Protein AF-A0A3M1QCF1-F1 (afdb_monomer)

Solvent-accessible surface area (backbone atoms only — not comparable to full-atom values): 6200 Å² total; per-residue (Å²): 128,88,49,74,68,55,54,54,52,49,53,54,50,52,54,51,50,54,53,52,51,53,51,50,49,54,53,48,54,51,51,52,52,54,50,52,53,52,55,62,70,47,41,68,56,56,54,52,53,50,52,51,53,52,51,56,56,68,67,57,53,96,87,60,87,66,56,80,89,77,46,86,70,96,72,83,90,76,85,89,86,87,86,87,77,74,96,63,79,96,59,79,71,74,85,108

Mean predicted aligned error: 6.7 Å

pLDDT: mean 91.25, std 9.62, range [58.06, 98.19]

Sequence (96 aa):
MATAREIQKRIKSVKNIAQITRALEAVSASRVRKAQARVLASRAFSEKAWEILLNVQNASKSGTTLHPLLTEREEINTIMVVLITSDRGLAGAFNA

Radius of gyration: 26.15 Å; Cα contacts (8 Å, |Δi|>4): 10; chains: 1; bounding box: 62×13×69 Å

Foldseek 3Di:
DDDPVNVVVVVVVVVVVVVVVVVVVVVVVVV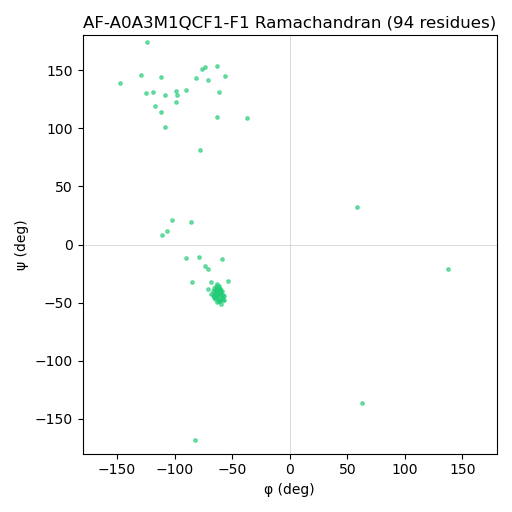VVVVVVVCVVCVVVVVVVVVVLVVLVVVPPPPDDDDPVSDDDPDDPDDDDDDDADPDDPPPVRVD

Structure (mmCIF, N/CA/C/O backbone):
data_AF-A0A3M1QCF1-F1
#
_entry.id   AF-A0A3M1QCF1-F1
#
loop_
_atom_site.group_PDB
_atom_site.id
_atom_site.type_symbol
_atom_site.label_atom_id
_atom_site.label_alt_id
_atom_site.label_comp_id
_atom_site.label_asym_id
_atom_site.label_entity_id
_atom_site.label_seq_id
_atom_site.pdbx_PDB_ins_code
_atom_site.Cartn_x
_atom_site.Cartn_y
_atom_site.Cartn_z
_atom_site.occupancy
_atom_site.B_iso_or_equiv
_atom_site.auth_seq_id
_atom_site.auth_comp_id
_atom_site.auth_asym_id
_atom_site.auth_atom_id
_atom_site.pdbx_PDB_model_num
ATOM 1 N N . MET A 1 1 ? -36.747 4.436 25.514 1.00 59.38 1 MET A N 1
ATOM 2 C CA . MET A 1 1 ? -35.560 5.246 25.874 1.00 59.38 1 MET A CA 1
ATOM 3 C C . MET A 1 1 ? -34.405 4.301 26.138 1.00 59.38 1 MET A C 1
ATOM 5 O O . MET A 1 1 ? -34.643 3.278 26.769 1.00 59.38 1 MET A O 1
ATOM 9 N N . ALA A 1 2 ? -33.202 4.606 25.644 1.00 69.81 2 ALA A N 1
ATOM 10 C CA . ALA A 1 2 ? -32.034 3.779 25.937 1.00 69.81 2 ALA A CA 1
ATOM 11 C C . ALA A 1 2 ? -31.780 3.771 27.448 1.00 69.81 2 ALA A C 1
ATOM 13 O O . ALA A 1 2 ? -31.783 4.823 28.091 1.00 69.81 2 ALA A O 1
ATOM 14 N N . THR A 1 3 ? -31.595 2.589 28.022 1.00 90.81 3 THR A N 1
ATOM 15 C CA . THR A 1 3 ? -31.361 2.467 29.465 1.00 90.81 3 THR A CA 1
ATOM 16 C C . THR A 1 3 ? -29.927 2.883 29.803 1.00 90.81 3 THR A C 1
ATOM 18 O 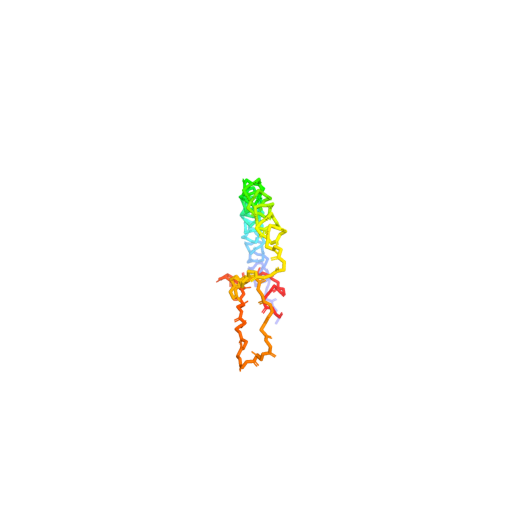O . THR A 1 3 ? -29.007 2.710 29.002 1.00 90.81 3 THR A O 1
ATOM 21 N N . ALA A 1 4 ? -29.684 3.396 31.015 1.00 92.25 4 ALA A N 1
ATOM 22 C CA . ALA A 1 4 ? -28.333 3.773 31.458 1.00 92.25 4 ALA A CA 1
ATOM 23 C C . ALA A 1 4 ? -27.312 2.621 31.305 1.00 92.25 4 ALA A C 1
ATOM 25 O O . ALA A 1 4 ? -26.142 2.838 30.981 1.00 92.25 4 ALA A O 1
ATOM 26 N N . ARG A 1 5 ? -27.781 1.374 31.451 1.00 92.50 5 ARG A N 1
ATOM 27 C CA . ARG A 1 5 ? -26.999 0.152 31.233 1.00 92.50 5 ARG A CA 1
ATOM 28 C C . ARG A 1 5 ? -26.550 -0.020 29.776 1.00 92.50 5 ARG A C 1
ATOM 30 O O . ARG A 1 5 ? -25.416 -0.433 29.536 1.00 92.50 5 ARG A O 1
ATOM 37 N N . GLU A 1 6 ? -27.399 0.301 28.802 1.00 94.75 6 GLU A N 1
ATOM 38 C CA . GLU A 1 6 ? -27.048 0.246 27.374 1.00 94.75 6 GLU A CA 1
ATOM 39 C C . GLU A 1 6 ? -25.985 1.286 27.017 1.00 94.75 6 GLU A C 1
ATOM 41 O O . GLU A 1 6 ? -25.032 0.971 26.301 1.00 94.75 6 GLU A O 1
ATOM 46 N N . ILE A 1 7 ? -26.093 2.495 27.578 1.00 95.56 7 ILE A N 1
ATOM 47 C CA . ILE A 1 7 ? -25.095 3.558 27.394 1.00 95.56 7 ILE A CA 1
ATOM 48 C C . ILE A 1 7 ? -23.736 3.107 27.943 1.00 95.56 7 ILE A C 1
ATOM 50 O O . ILE A 1 7 ? -22.733 3.169 27.229 1.00 95.56 7 ILE A O 1
ATOM 54 N N . GLN A 1 8 ? -23.690 2.566 29.165 1.00 95.00 8 GLN A N 1
ATOM 55 C CA . GLN A 1 8 ? -22.450 2.035 29.746 1.00 95.00 8 GLN A CA 1
ATOM 56 C C . GLN A 1 8 ? -21.849 0.896 28.909 1.00 95.00 8 GLN A C 1
ATOM 58 O O . GLN A 1 8 ? -20.633 0.855 28.692 1.00 95.00 8 GLN A O 1
ATOM 63 N N . LYS A 1 9 ? -22.687 -0.008 28.383 1.00 96.50 9 LYS A N 1
ATOM 64 C CA . LYS A 1 9 ? -22.236 -1.091 27.498 1.00 96.50 9 LYS A CA 1
ATOM 65 C C . LYS A 1 9 ? -21.616 -0.538 26.211 1.00 96.50 9 LYS A C 1
ATOM 67 O O . LYS A 1 9 ? -20.555 -1.012 25.799 1.00 96.50 9 LYS A O 1
ATOM 72 N N . ARG A 1 10 ? -22.221 0.491 25.606 1.00 96.56 10 ARG A N 1
ATOM 73 C CA . ARG A 1 10 ? -21.692 1.147 24.401 1.00 96.56 10 ARG A CA 1
ATOM 74 C C . ARG A 1 10 ? -20.363 1.851 24.669 1.00 96.56 10 ARG A C 1
ATOM 76 O O . ARG A 1 10 ? -19.436 1.671 23.884 1.00 96.56 10 ARG A O 1
ATOM 83 N N . ILE A 1 11 ? -20.230 2.564 25.789 1.00 96.62 11 ILE A N 1
ATOM 84 C CA . ILE A 1 11 ? -18.966 3.206 26.195 1.00 96.62 11 ILE A CA 1
ATOM 85 C C . ILE A 1 11 ? -17.845 2.166 26.294 1.00 96.62 11 ILE A C 1
ATOM 87 O O . ILE A 1 11 ? -16.772 2.352 25.718 1.00 96.62 11 ILE A O 1
ATOM 91 N N . LYS A 1 12 ? -18.101 1.036 26.966 1.00 97.38 12 LYS A N 1
ATOM 92 C CA . LYS A 1 12 ? -17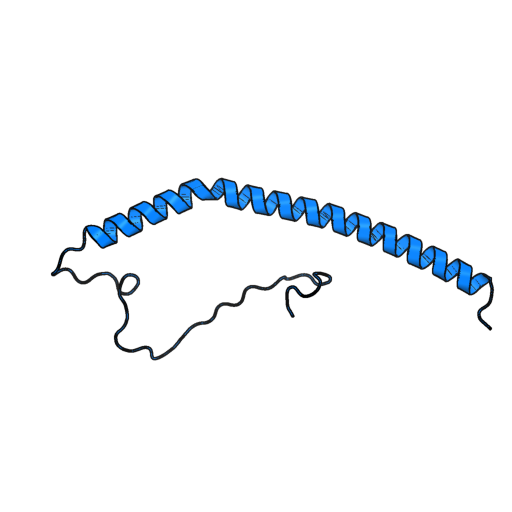.116 -0.047 27.085 1.00 97.38 12 LYS A CA 1
ATOM 93 C C . LYS A 1 12 ? -16.748 -0.636 25.718 1.00 97.38 12 LYS A C 1
ATOM 95 O O . LYS A 1 12 ? -15.570 -0.854 25.451 1.00 97.38 12 LYS A O 1
ATOM 100 N N . SER A 1 13 ? -17.730 -0.833 24.837 1.00 98.00 13 SER A N 1
ATOM 101 C CA . SER A 1 13 ? -17.497 -1.332 23.475 1.00 98.00 13 SER A CA 1
ATOM 102 C C . SER A 1 13 ? -16.619 -0.389 22.650 1.00 98.00 13 SER A C 1
ATOM 104 O O . SER A 1 13 ? -15.655 -0.836 22.036 1.00 98.00 13 SER A O 1
ATOM 106 N N . VAL A 1 14 ? -16.914 0.915 22.651 1.00 98.19 14 VAL A N 1
ATOM 107 C CA . VAL A 1 14 ? -16.130 1.914 21.904 1.00 98.19 14 VAL A CA 1
ATOM 108 C C . VAL A 1 14 ? -14.713 2.019 22.463 1.00 98.19 14 VAL A C 1
ATOM 110 O O . VAL A 1 14 ? -13.758 2.081 21.693 1.00 98.19 14 VAL A O 1
ATOM 113 N N . LYS A 1 15 ? -14.548 1.955 23.791 1.00 98.06 15 LYS A N 1
ATOM 114 C CA . LYS A 1 15 ? -13.225 1.945 24.429 1.00 98.06 15 LYS A CA 1
ATOM 115 C C . LYS A 1 15 ? -12.388 0.736 23.995 1.00 98.06 15 LYS A C 1
ATOM 117 O O . LYS A 1 15 ? -11.203 0.897 23.718 1.00 98.06 15 LYS A O 1
ATOM 122 N N . ASN A 1 16 ? -13.002 -0.442 23.877 1.00 98.19 16 ASN A N 1
ATOM 123 C CA . ASN A 1 16 ? -12.325 -1.639 23.375 1.00 98.19 16 ASN A CA 1
ATOM 124 C C . ASN A 1 16 ? -11.929 -1.489 21.898 1.00 98.19 16 ASN A C 1
ATOM 126 O O . ASN A 1 16 ? -10.791 -1.784 21.542 1.00 98.19 16 ASN A O 1
ATOM 130 N N . ILE A 1 17 ? -12.832 -0.979 21.049 1.00 98.06 17 ILE A N 1
ATOM 131 C CA . ILE A 1 17 ? -12.532 -0.721 19.631 1.00 98.06 17 ILE A CA 1
ATOM 132 C C . ILE A 1 17 ? -11.351 0.250 19.507 1.00 98.06 17 ILE A C 1
ATOM 134 O O . ILE A 1 17 ? -10.423 -0.030 18.756 1.00 98.06 17 ILE A O 1
ATOM 138 N N . ALA A 1 18 ? -11.333 1.334 20.291 1.00 98.12 18 ALA A N 1
ATOM 139 C CA . ALA A 1 18 ? -10.252 2.320 20.282 1.00 98.12 18 ALA A CA 1
ATOM 140 C C . ALA A 1 18 ? -8.886 1.731 20.684 1.00 98.12 18 ALA A C 1
ATOM 142 O O . ALA A 1 18 ? -7.853 2.129 20.149 1.00 98.12 18 ALA A O 1
ATOM 143 N N . GLN A 1 19 ? -8.858 0.775 21.618 1.00 98.06 19 GLN A N 1
ATOM 144 C CA . GLN A 1 19 ? -7.625 0.068 21.981 1.00 98.06 19 GLN A CA 1
ATOM 145 C C . GLN A 1 19 ? -7.134 -0.834 20.841 1.00 98.06 19 GLN A C 1
ATOM 147 O O . GLN A 1 19 ? -5.941 -0.836 20.535 1.00 98.06 19 GLN A O 1
ATOM 152 N N . ILE A 1 20 ? -8.047 -1.559 20.186 1.00 97.38 20 ILE A N 1
ATOM 153 C CA . ILE A 1 20 ? -7.719 -2.442 19.059 1.00 97.38 20 ILE A CA 1
ATOM 154 C C . ILE A 1 20 ? -7.197 -1.627 17.872 1.00 97.38 20 ILE A C 1
ATOM 156 O O . ILE A 1 20 ? -6.161 -1.973 17.307 1.00 97.38 20 ILE A O 1
ATOM 160 N N . THR A 1 21 ? -7.864 -0.530 17.506 1.00 97.25 21 THR A N 1
ATOM 161 C CA . THR A 1 21 ? -7.433 0.306 16.376 1.00 97.25 21 THR A CA 1
ATOM 162 C C . THR A 1 21 ? -6.092 0.978 16.644 1.00 97.25 21 THR A C 1
ATOM 164 O O . THR A 1 21 ? -5.251 0.995 15.750 1.00 97.25 21 THR A O 1
ATOM 167 N N . ARG A 1 22 ? -5.824 1.424 17.879 1.00 97.50 22 ARG A N 1
ATOM 168 C CA . ARG A 1 22 ? -4.504 1.950 18.268 1.00 97.50 22 ARG A CA 1
ATOM 169 C C . ARG A 1 22 ? -3.399 0.895 18.144 1.00 97.50 22 ARG A C 1
ATOM 171 O O . ARG A 1 22 ? -2.294 1.199 17.701 1.00 97.50 22 ARG A O 1
ATOM 178 N N . ALA A 1 23 ? -3.685 -0.356 18.502 1.00 97.50 23 ALA A N 1
ATOM 179 C CA . ALA A 1 23 ? -2.737 -1.449 18.300 1.00 97.50 23 ALA A CA 1
ATOM 180 C C . ALA A 1 23 ? -2.506 -1.735 16.802 1.00 97.50 23 ALA A C 1
ATOM 182 O O . ALA A 1 23 ? -1.362 -1.889 16.372 1.00 97.50 23 ALA A O 1
ATOM 183 N N . LEU A 1 24 ? -3.573 -1.758 15.993 1.00 96.88 24 LEU A N 1
ATOM 184 C CA . LEU A 1 24 ? -3.485 -1.938 14.538 1.00 96.88 24 LEU A CA 1
ATOM 185 C C . LEU A 1 24 ? -2.698 -0.815 13.853 1.00 96.88 24 LEU A C 1
ATOM 187 O O . LEU A 1 24 ? -1.930 -1.092 12.931 1.00 96.88 24 LEU A O 1
ATOM 191 N N . GLU A 1 25 ? -2.850 0.424 14.315 1.00 96.62 25 GLU A N 1
ATOM 192 C CA . GLU A 1 25 ? -2.083 1.580 13.853 1.00 96.62 25 GLU A CA 1
ATOM 193 C C . GLU A 1 25 ? -0.583 1.369 14.098 1.00 96.62 25 GLU A C 1
ATOM 195 O O . GLU A 1 25 ? 0.213 1.438 13.161 1.00 96.62 25 GLU A O 1
ATOM 200 N N . ALA A 1 26 ? -0.193 1.002 15.324 1.00 97.25 26 ALA A N 1
ATOM 201 C CA . ALA A 1 26 ? 1.205 0.748 15.669 1.00 97.25 26 ALA A CA 1
ATOM 202 C C . ALA A 1 26 ? 1.813 -0.412 14.855 1.00 97.25 26 ALA A C 1
ATOM 204 O O . ALA A 1 26 ? 2.941 -0.313 14.355 1.00 97.25 26 ALA A O 1
ATOM 205 N N . VAL A 1 27 ? 1.059 -1.502 14.666 1.00 96.50 27 VAL A N 1
ATOM 206 C CA . VAL A 1 27 ? 1.480 -2.642 13.833 1.00 96.50 27 VAL A CA 1
ATOM 207 C C . VAL A 1 27 ? 1.650 -2.219 12.374 1.00 96.50 27 VAL A C 1
ATOM 209 O O . VAL A 1 27 ? 2.640 -2.587 11.737 1.00 96.50 27 VAL A O 1
ATOM 212 N N . SER A 1 28 ? 0.719 -1.430 11.840 1.00 96.00 28 SER A N 1
ATOM 213 C CA . SER A 1 28 ? 0.782 -0.922 10.466 1.00 96.00 28 SER A CA 1
ATOM 214 C C . SER A 1 28 ? 1.973 0.016 10.273 1.00 96.00 28 SER A C 1
ATOM 216 O O . SER A 1 28 ? 2.741 -0.166 9.330 1.00 96.00 28 SER A O 1
ATOM 218 N N . ALA A 1 29 ? 2.219 0.929 11.214 1.00 96.62 29 ALA A N 1
ATOM 219 C CA . ALA A 1 29 ? 3.374 1.825 11.190 1.00 96.62 29 ALA A CA 1
ATOM 220 C C . ALA A 1 29 ? 4.712 1.063 11.217 1.00 96.62 29 ALA A C 1
ATOM 222 O O . ALA A 1 29 ? 5.666 1.439 10.533 1.00 96.62 29 ALA A O 1
ATOM 223 N N . SER A 1 30 ? 4.793 -0.030 11.983 1.00 97.81 30 SER A N 1
ATOM 224 C CA . SER A 1 30 ? 5.964 -0.918 11.989 1.00 97.81 30 SER A CA 1
ATOM 225 C C . SER A 1 30 ? 6.170 -1.606 10.631 1.00 97.81 30 SER A C 1
ATOM 227 O O . SER A 1 30 ? 7.281 -1.630 10.095 1.00 97.81 30 SER A O 1
ATOM 229 N N . ARG A 1 31 ? 5.090 -2.103 10.011 1.00 96.12 31 ARG A N 1
ATOM 230 C CA . ARG A 1 31 ? 5.140 -2.733 8.680 1.00 96.12 31 ARG A CA 1
ATOM 231 C C . ARG A 1 31 ? 5.569 -1.760 7.586 1.00 96.12 31 ARG A C 1
ATOM 233 O O . ARG A 1 31 ? 6.391 -2.140 6.756 1.00 96.12 31 ARG A O 1
ATOM 240 N N . VAL A 1 32 ? 5.064 -0.525 7.605 1.00 95.88 32 VAL A N 1
ATOM 241 C CA . VAL A 1 32 ? 5.463 0.529 6.657 1.00 95.88 32 VAL A CA 1
ATOM 242 C C . VAL A 1 32 ? 6.953 0.826 6.791 1.00 95.88 32 VAL A C 1
ATOM 244 O O . VAL A 1 32 ? 7.665 0.784 5.791 1.00 95.88 32 VAL A O 1
ATOM 247 N N . ARG A 1 33 ? 7.458 1.010 8.018 1.00 97.94 33 ARG A N 1
ATOM 248 C CA . ARG A 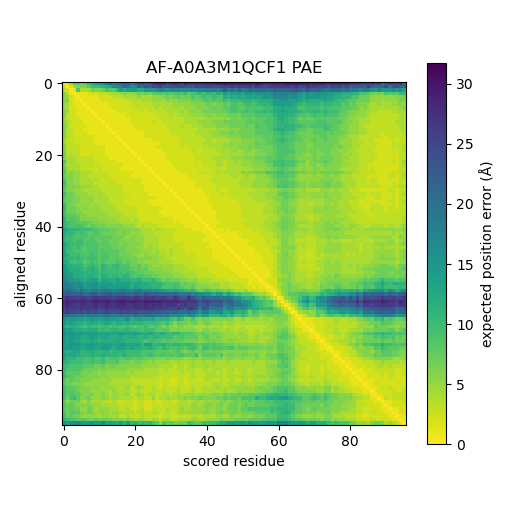1 33 ? 8.898 1.206 8.256 1.00 97.94 33 ARG A CA 1
ATOM 249 C C . ARG A 1 33 ? 9.739 0.047 7.720 1.00 97.94 33 ARG A C 1
ATOM 251 O O . ARG A 1 33 ? 10.739 0.271 7.042 1.00 97.94 33 ARG A O 1
ATOM 258 N N . LYS A 1 34 ? 9.312 -1.200 7.949 1.00 98.00 34 LYS A N 1
ATOM 259 C CA . LYS A 1 34 ? 9.993 -2.386 7.402 1.00 98.00 34 LYS A CA 1
ATOM 260 C C . LYS A 1 34 ? 9.953 -2.422 5.870 1.00 98.00 34 LYS A C 1
ATOM 262 O O . LYS A 1 34 ? 10.931 -2.822 5.242 1.00 98.00 34 LYS A O 1
ATOM 267 N N . ALA A 1 35 ? 8.840 -2.029 5.252 1.00 96.88 35 ALA A N 1
ATOM 268 C CA . ALA A 1 35 ? 8.725 -1.952 3.798 1.00 96.88 35 ALA A CA 1
ATOM 269 C C . ALA A 1 35 ? 9.658 -0.881 3.212 1.00 96.88 35 ALA A C 1
ATOM 271 O O . ALA A 1 35 ? 10.400 -1.182 2.282 1.00 96.88 35 ALA A O 1
ATOM 272 N N . GLN A 1 36 ? 9.698 0.311 3.811 1.00 97.62 36 GLN A N 1
ATOM 273 C CA . GLN A 1 36 ? 10.609 1.389 3.416 1.00 97.62 36 GLN A CA 1
ATOM 274 C C . GLN A 1 36 ? 12.076 0.961 3.522 1.00 97.62 36 GLN A C 1
ATOM 276 O O . GLN A 1 36 ? 12.839 1.158 2.580 1.00 97.62 36 GLN A O 1
ATOM 281 N N . ALA A 1 37 ? 12.459 0.302 4.619 1.00 98.19 37 ALA A N 1
ATOM 282 C CA . ALA A 1 37 ? 13.816 -0.210 4.792 1.00 98.19 37 ALA A CA 1
ATOM 283 C C . ALA A 1 37 ? 14.215 -1.203 3.683 1.00 98.19 37 ALA A C 1
ATOM 285 O O . ALA A 1 37 ? 15.329 -1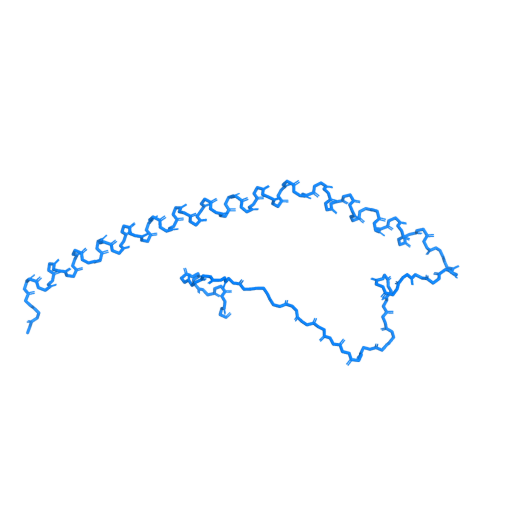.129 3.173 1.00 98.19 37 ALA A O 1
ATOM 286 N N . ARG A 1 38 ? 13.300 -2.091 3.258 1.00 97.75 38 ARG A N 1
ATOM 287 C CA . ARG A 1 38 ? 13.552 -3.021 2.140 1.00 97.75 38 ARG A CA 1
ATOM 288 C C . ARG A 1 38 ? 13.770 -2.293 0.813 1.00 97.75 38 ARG A C 1
ATOM 290 O O . ARG A 1 38 ? 14.690 -2.651 0.089 1.00 97.75 38 ARG A O 1
ATOM 297 N N . VAL A 1 39 ? 12.967 -1.269 0.522 1.00 97.12 39 VAL A N 1
ATOM 298 C CA . VAL A 1 39 ? 13.107 -0.464 -0.705 1.00 97.12 39 VAL A CA 1
ATOM 299 C C . VAL A 1 39 ? 14.436 0.291 -0.724 1.00 97.12 39 VAL A C 1
ATOM 301 O O . VAL A 1 39 ? 15.118 0.330 -1.746 1.00 97.12 39 VAL A O 1
ATOM 304 N N . LEU A 1 40 ? 14.831 0.871 0.411 1.00 97.31 40 LEU A N 1
ATOM 305 C CA . LEU A 1 40 ? 16.117 1.556 0.529 1.00 97.31 40 LEU A CA 1
ATOM 306 C C . LEU A 1 40 ? 17.290 0.583 0.371 1.00 97.31 40 LEU A C 1
ATOM 308 O O . LEU A 1 40 ? 18.243 0.903 -0.332 1.00 97.31 40 LEU A O 1
ATOM 312 N N . ALA A 1 41 ? 17.197 -0.618 0.946 1.00 97.38 41 ALA A N 1
ATOM 313 C CA . ALA A 1 41 ? 18.223 -1.647 0.797 1.00 97.38 41 ALA A CA 1
ATOM 314 C C . ALA A 1 41 ? 18.384 -2.124 -0.660 1.00 97.38 41 ALA A C 1
ATOM 316 O O . ALA A 1 41 ? 19.501 -2.407 -1.083 1.00 97.38 41 ALA A O 1
ATOM 317 N N . SER A 1 42 ? 17.303 -2.179 -1.448 1.00 97.06 42 SER A N 1
ATOM 318 C CA . SER A 1 42 ? 17.373 -2.555 -2.870 1.00 97.06 42 SER A CA 1
ATOM 319 C C . SER A 1 42 ? 17.852 -1.434 -3.798 1.00 97.06 42 SER A C 1
ATOM 321 O O . SER A 1 42 ? 18.131 -1.697 -4.965 1.00 97.06 42 SER A O 1
ATOM 323 N N . ARG A 1 43 ? 17.949 -0.186 -3.317 1.00 97.00 43 ARG A N 1
ATOM 324 C CA . ARG A 1 43 ? 18.176 0.994 -4.168 1.00 97.00 43 ARG A CA 1
ATOM 325 C C . ARG A 1 43 ? 19.459 0.904 -4.996 1.00 97.00 43 ARG A C 1
ATOM 327 O O . ARG A 1 43 ? 19.403 1.120 -6.200 1.00 97.00 43 ARG A O 1
ATOM 334 N N . ALA A 1 44 ? 20.577 0.532 -4.373 1.00 96.75 44 ALA A N 1
ATOM 335 C CA . ALA A 1 44 ? 21.869 0.462 -5.057 1.00 96.75 44 ALA A CA 1
ATOM 336 C C . ALA A 1 44 ? 21.863 -0.545 -6.223 1.00 96.75 44 ALA A C 1
ATOM 338 O O . ALA A 1 44 ? 22.432 -0.279 -7.280 1.00 96.75 44 ALA A O 1
ATOM 339 N N . PHE A 1 45 ? 21.180 -1.683 -6.051 1.00 97.44 45 PHE A N 1
ATOM 340 C CA . PHE A 1 45 ? 20.992 -2.650 -7.130 1.00 97.44 45 PHE A CA 1
ATOM 341 C C . PHE A 1 45 ? 20.177 -2.044 -8.274 1.00 97.44 45 PHE A C 1
ATOM 343 O O . PHE A 1 45 ? 20.607 -2.113 -9.421 1.00 97.44 45 PHE A O 1
ATOM 350 N N . SER A 1 46 ? 19.033 -1.423 -7.970 1.00 97.12 46 SER A N 1
ATOM 351 C CA . SER A 1 46 ? 18.168 -0.825 -8.992 1.00 97.12 46 SER A CA 1
ATOM 352 C C . SER A 1 46 ? 18.876 0.275 -9.785 1.00 97.12 46 SER A C 1
ATOM 354 O O . SER A 1 46 ? 18.739 0.326 -11.002 1.00 97.12 46 SER A O 1
ATOM 356 N N . GLU A 1 47 ? 19.665 1.120 -9.118 1.00 97.31 47 GLU A N 1
ATOM 357 C CA . GLU A 1 47 ? 20.451 2.180 -9.765 1.00 97.31 47 GLU A CA 1
ATOM 358 C C . GLU A 1 47 ? 21.503 1.602 -10.718 1.00 97.31 47 GLU A C 1
ATOM 360 O O . GLU A 1 47 ? 21.610 2.042 -11.862 1.00 97.31 47 GLU A O 1
ATOM 365 N N . LYS A 1 48 ? 22.242 0.572 -10.287 1.00 97.44 48 LYS A N 1
ATOM 366 C CA . LYS A 1 48 ? 23.263 -0.063 -11.132 1.00 97.44 48 LYS A CA 1
ATOM 367 C C . LYS A 1 48 ? 22.674 -0.883 -12.271 1.00 97.44 48 LYS A C 1
ATOM 369 O O . LYS A 1 4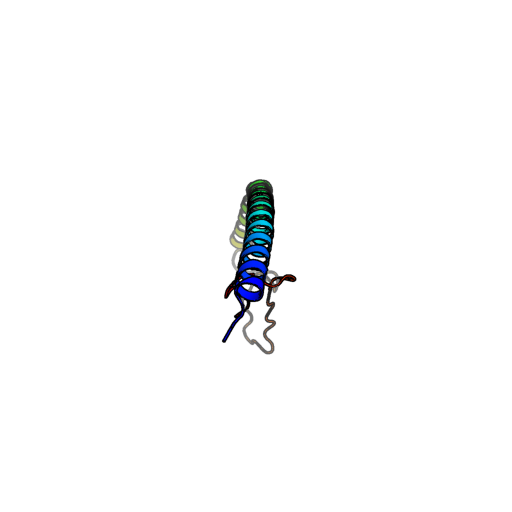8 ? 23.197 -0.839 -13.380 1.00 97.44 48 LYS A O 1
ATOM 374 N N . ALA A 1 49 ? 21.574 -1.588 -12.031 1.00 96.44 49 ALA A N 1
ATOM 375 C CA . ALA A 1 49 ? 20.844 -2.281 -13.085 1.00 96.44 49 ALA A CA 1
ATOM 376 C C . ALA A 1 49 ? 20.347 -1.292 -14.151 1.00 96.44 49 ALA A C 1
ATOM 378 O O . ALA A 1 49 ? 20.484 -1.556 -15.344 1.00 96.44 49 ALA A O 1
ATOM 379 N N . TRP A 1 50 ? 19.836 -0.131 -13.731 1.00 94.88 50 TRP A N 1
ATOM 380 C CA . TRP A 1 50 ? 19.404 0.925 -14.643 1.00 94.88 50 TRP A CA 1
ATOM 381 C C . TRP A 1 50 ? 20.562 1.503 -15.466 1.00 94.88 50 TRP A C 1
ATOM 383 O O . TRP A 1 50 ? 20.444 1.637 -16.681 1.00 94.88 50 TRP A O 1
ATOM 393 N N . GLU A 1 51 ? 21.708 1.769 -14.835 1.00 95.62 51 GLU A N 1
ATOM 394 C CA . GLU A 1 51 ? 22.924 2.226 -15.523 1.00 95.62 51 GLU A CA 1
ATOM 395 C C . GLU A 1 51 ? 23.380 1.230 -16.604 1.00 95.62 51 GLU A C 1
ATOM 397 O O . GLU A 1 51 ? 23.693 1.625 -17.726 1.00 95.62 51 GLU A O 1
ATOM 402 N N . ILE A 1 52 ? 23.354 -0.073 -16.303 1.00 93.06 52 ILE A N 1
ATOM 403 C CA . ILE A 1 52 ? 23.693 -1.123 -17.274 1.00 93.06 52 ILE A CA 1
ATOM 404 C C . ILE A 1 52 ? 22.723 -1.106 -18.461 1.00 93.06 52 ILE A C 1
ATOM 406 O O . ILE A 1 52 ? 23.170 -1.179 -19.605 1.00 93.06 52 ILE A O 1
ATOM 410 N N . LEU A 1 53 ? 21.415 -0.984 -18.214 1.00 89.69 53 LEU A N 1
ATOM 411 C CA . LEU A 1 53 ? 20.412 -0.925 -19.284 1.00 89.69 53 LEU A CA 1
ATOM 412 C C . LEU A 1 53 ? 20.632 0.283 -20.207 1.00 89.69 53 LEU A C 1
ATOM 414 O O . LEU A 1 53 ? 20.596 0.129 -21.428 1.00 89.69 53 LEU A O 1
ATOM 418 N N . LEU A 1 54 ? 20.939 1.455 -19.642 1.00 88.19 54 LEU A N 1
ATOM 419 C CA . LEU A 1 54 ? 21.279 2.654 -20.415 1.00 88.19 54 LEU A CA 1
ATOM 420 C C . LEU A 1 54 ? 22.557 2.464 -21.239 1.00 88.19 54 LEU A C 1
ATOM 422 O O . LEU A 1 54 ? 22.617 2.867 -22.400 1.00 88.19 54 LEU A O 1
ATOM 426 N N . ASN A 1 55 ? 23.574 1.812 -20.674 1.00 88.56 55 ASN A N 1
ATOM 427 C CA . ASN A 1 55 ? 24.811 1.518 -21.395 1.00 88.56 55 ASN A CA 1
ATOM 428 C C . ASN A 1 55 ? 24.568 0.577 -22.583 1.00 88.56 55 ASN A C 1
ATOM 430 O O . ASN A 1 55 ? 25.111 0.809 -23.662 1.00 88.56 55 ASN A O 1
ATOM 434 N N . VAL A 1 56 ? 23.721 -0.445 -22.418 1.00 85.31 56 VAL A N 1
ATOM 435 C CA . VAL A 1 56 ? 23.329 -1.363 -23.504 1.00 85.31 56 VAL A CA 1
ATOM 436 C C . VAL A 1 56 ? 22.567 -0.625 -24.609 1.00 85.31 56 VAL A C 1
ATOM 438 O O . VAL A 1 56 ? 22.833 -0.846 -25.794 1.00 85.31 56 VAL A O 1
ATOM 441 N N . GLN A 1 57 ? 21.661 0.281 -24.234 1.00 80.69 57 GLN A N 1
ATOM 442 C CA . GLN A 1 57 ? 20.941 1.124 -25.187 1.00 80.69 57 GLN A CA 1
ATOM 443 C C . GLN A 1 57 ? 21.906 2.019 -25.981 1.00 80.69 57 GLN A C 1
ATOM 445 O O . GLN A 1 57 ? 21.862 2.028 -27.208 1.00 80.69 57 GLN A O 1
ATOM 450 N N . ASN A 1 58 ? 22.825 2.712 -25.303 1.00 80.50 58 ASN A N 1
ATOM 451 C CA . ASN A 1 58 ? 23.783 3.632 -25.929 1.00 80.50 58 ASN A CA 1
ATOM 452 C C . ASN A 1 58 ? 24.834 2.925 -26.799 1.00 80.50 58 ASN A C 1
ATOM 454 O O . ASN A 1 58 ? 25.310 3.488 -27.787 1.00 80.50 58 ASN A O 1
ATOM 458 N N . ALA A 1 59 ? 25.221 1.698 -26.436 1.00 78.44 59 ALA A N 1
ATOM 459 C CA . ALA A 1 59 ? 26.160 0.890 -27.211 1.00 78.44 59 ALA A CA 1
ATOM 460 C C . ALA A 1 59 ? 25.551 0.372 -28.525 1.00 78.44 59 ALA A C 1
ATOM 462 O O . ALA A 1 59 ? 26.289 0.065 -29.465 1.00 78.44 59 ALA A O 1
ATOM 463 N N . SER A 1 60 ? 24.221 0.310 -28.620 1.00 70.88 60 SER A N 1
ATOM 464 C CA . SER A 1 60 ? 23.522 -0.066 -29.848 1.00 70.88 60 SER A CA 1
ATOM 465 C C . SER A 1 60 ? 23.495 1.114 -30.822 1.00 70.88 60 SER A C 1
ATOM 467 O O . SER A 1 60 ? 22.527 1.861 -30.912 1.00 70.88 60 SER A O 1
ATOM 469 N N . LYS A 1 61 ? 24.603 1.310 -31.545 1.00 64.50 61 LYS A N 1
ATOM 470 C CA . LYS A 1 61 ? 24.682 2.241 -32.680 1.00 64.50 61 LYS A CA 1
ATOM 471 C C . LYS A 1 61 ? 23.940 1.685 -33.901 1.00 64.50 61 LYS A C 1
ATOM 473 O O . LYS A 1 61 ? 23.840 0.473 -34.077 1.00 64.50 61 LYS A O 1
ATOM 478 N N . SER A 1 62 ? 23.455 2.602 -34.741 1.00 58.28 62 SER A N 1
ATOM 479 C CA . SER A 1 62 ? 22.695 2.377 -35.976 1.00 58.28 62 SER A CA 1
ATOM 480 C C . SER A 1 62 ? 23.165 1.154 -36.774 1.00 58.28 62 SER A C 1
ATOM 482 O O . SER A 1 62 ? 24.236 1.181 -37.377 1.00 58.28 62 SER A O 1
ATOM 484 N N . GLY A 1 63 ? 22.347 0.098 -36.783 1.00 58.06 63 GLY A N 1
ATOM 485 C CA . GLY A 1 63 ? 22.564 -1.108 -37.589 1.00 58.06 63 GLY A CA 1
ATOM 486 C C . GLY A 1 63 ? 22.292 -2.425 -36.860 1.00 58.06 63 GLY A C 1
ATOM 487 O O . GLY A 1 63 ? 22.017 -3.425 -37.516 1.00 58.06 63 GLY A O 1
ATOM 488 N N . THR A 1 64 ? 22.317 -2.437 -35.524 1.00 64.50 64 THR A N 1
ATOM 489 C CA . THR A 1 64 ? 22.033 -3.643 -34.730 1.00 64.50 64 THR A CA 1
ATOM 490 C C . THR A 1 64 ? 20.591 -3.632 -34.232 1.00 64.50 64 THR A C 1
ATOM 492 O O . THR A 1 64 ? 20.182 -2.707 -33.531 1.00 64.50 64 THR A O 1
ATOM 495 N N . THR A 1 65 ? 19.815 -4.664 -34.569 1.00 68.62 65 THR A N 1
ATOM 496 C CA . THR A 1 65 ? 18.444 -4.828 -34.071 1.00 68.62 65 THR A CA 1
ATOM 497 C C . THR A 1 65 ? 18.468 -4.995 -32.552 1.00 68.62 65 THR A C 1
ATOM 499 O O . THR A 1 65 ? 18.933 -6.009 -32.030 1.00 68.62 65 THR A O 1
ATOM 502 N N . LEU A 1 66 ? 17.990 -3.978 -31.836 1.00 75.75 66 LEU A N 1
ATOM 503 C CA . LEU A 1 66 ? 17.802 -4.017 -30.389 1.00 75.75 66 LEU A CA 1
ATOM 504 C C . LEU A 1 66 ? 16.762 -5.082 -30.006 1.00 75.75 66 LEU A C 1
ATOM 506 O O . LEU A 1 66 ? 15.863 -5.414 -30.779 1.00 75.75 66 LEU A O 1
ATOM 510 N N . HIS A 1 67 ? 16.868 -5.613 -28.785 1.00 83.94 67 HIS A N 1
ATOM 511 C CA . HIS A 1 67 ? 15.912 -6.597 -28.273 1.00 83.94 67 HIS A CA 1
ATOM 512 C C . HIS A 1 67 ? 14.467 -6.039 -28.319 1.00 83.94 67 HIS A C 1
ATOM 514 O O . HIS A 1 67 ? 14.277 -4.861 -28.011 1.00 83.94 67 HIS A O 1
ATOM 520 N N . PRO A 1 68 ? 13.425 -6.851 -28.594 1.00 86.12 68 PRO A N 1
ATOM 521 C CA . PRO A 1 68 ? 12.023 -6.398 -28.644 1.00 86.12 68 PRO A CA 1
ATOM 522 C C . PRO A 1 68 ? 11.459 -5.761 -27.359 1.00 86.12 68 PRO A C 1
ATOM 524 O O . PRO A 1 68 ? 10.365 -5.211 -27.372 1.00 86.12 68 PRO A O 1
ATOM 527 N N . LEU A 1 69 ? 12.165 -5.888 -26.228 1.00 86.94 69 LEU A N 1
ATOM 528 C CA . LEU A 1 69 ? 11.826 -5.219 -24.956 1.00 86.94 69 LEU A CA 1
ATOM 529 C C . LEU A 1 69 ? 12.492 -3.843 -24.804 1.00 86.94 69 LEU A C 1
ATOM 531 O O . LEU A 1 69 ? 12.173 -3.109 -23.877 1.00 86.94 69 LEU A O 1
ATOM 535 N N . LEU A 1 70 ? 13.445 -3.526 -25.679 1.00 83.38 70 LEU A N 1
ATOM 536 C CA . LEU A 1 70 ? 14.208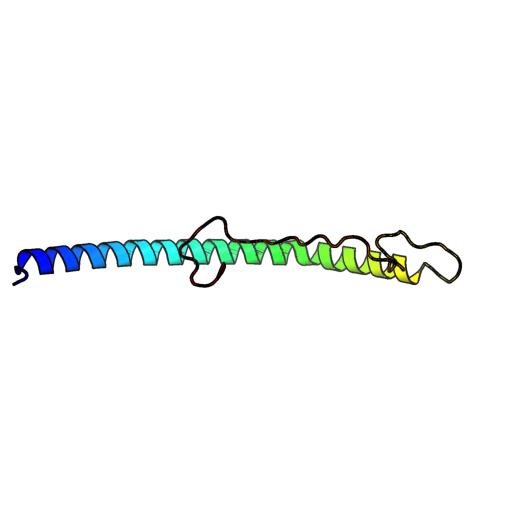 -2.278 -25.713 1.00 83.38 70 LEU A CA 1
ATOM 537 C C . LEU A 1 70 ? 13.844 -1.428 -26.942 1.00 83.38 70 LEU A C 1
ATOM 539 O O . LEU A 1 70 ? 14.516 -0.442 -27.226 1.00 83.38 70 LEU A O 1
ATOM 543 N N . THR A 1 71 ? 12.814 -1.832 -27.688 1.00 82.94 71 THR A N 1
ATOM 544 C CA . THR A 1 71 ? 12.331 -1.169 -28.904 1.00 82.94 71 THR A CA 1
ATOM 545 C C . THR A 1 71 ? 10.834 -0.931 -28.813 1.00 82.94 71 THR A C 1
ATOM 547 O O . THR A 1 71 ? 10.094 -1.722 -28.225 1.00 82.94 71 THR A O 1
ATOM 550 N N . GLU A 1 72 ? 10.394 0.184 -29.387 1.00 84.12 72 GLU A N 1
ATOM 551 C CA . GLU A 1 72 ? 8.976 0.452 -29.588 1.00 84.12 72 GLU A CA 1
ATOM 552 C C . GLU A 1 72 ? 8.432 -0.477 -30.679 1.00 84.12 72 GLU A C 1
ATOM 554 O O . GLU A 1 72 ? 9.119 -0.778 -31.656 1.00 84.12 72 GLU A O 1
ATOM 559 N N . ARG A 1 73 ? 7.207 -0.972 -30.491 1.00 87.81 73 ARG A N 1
ATOM 560 C CA . ARG A 1 73 ? 6.538 -1.816 -31.485 1.00 87.81 73 ARG A CA 1
ATOM 561 C C . ARG A 1 73 ? 5.739 -0.931 -32.430 1.00 87.81 73 ARG A C 1
ATOM 563 O O . ARG A 1 73 ? 4.979 -0.095 -31.959 1.00 87.81 73 ARG A O 1
ATOM 570 N N . GLU A 1 74 ? 5.863 -1.172 -33.732 1.00 89.00 74 GLU A N 1
ATOM 571 C CA . GLU A 1 74 ? 5.119 -0.436 -34.767 1.00 89.00 74 GLU A CA 1
ATOM 572 C C . GLU A 1 74 ? 3.601 -0.630 -34.642 1.00 89.00 74 GLU A C 1
ATOM 574 O O . GLU A 1 74 ? 2.835 0.313 -34.818 1.00 89.00 74 GLU A O 1
ATOM 579 N N . GLU A 1 75 ? 3.164 -1.837 -34.270 1.00 93.56 75 GLU A N 1
ATOM 580 C CA . GLU A 1 75 ? 1.753 -2.166 -34.070 1.00 93.56 75 GLU A CA 1
ATOM 581 C C . GLU A 1 75 ? 1.510 -2.750 -32.671 1.00 93.56 75 GLU A C 1
ATOM 583 O O . GLU A 1 75 ? 2.185 -3.686 -32.222 1.00 93.56 75 GLU A O 1
ATOM 588 N N . ILE A 1 76 ? 0.508 -2.210 -31.970 1.00 93.06 76 ILE A N 1
ATOM 589 C CA . ILE A 1 76 ? 0.093 -2.668 -30.640 1.00 93.06 76 ILE A CA 1
ATOM 590 C C . ILE A 1 76 ? -1.251 -3.391 -30.764 1.00 93.06 76 ILE A C 1
ATOM 592 O O . ILE A 1 76 ? -2.305 -2.766 -30.815 1.00 93.06 76 ILE A O 1
ATOM 596 N N . ASN A 1 77 ? -1.208 -4.724 -30.761 1.00 95.06 77 ASN A N 1
ATOM 597 C CA . ASN A 1 77 ? -2.409 -5.567 -30.857 1.00 95.06 77 ASN A CA 1
ATOM 598 C C . ASN A 1 77 ? -3.085 -5.816 -29.501 1.00 95.06 77 ASN A C 1
ATOM 600 O O . ASN A 1 77 ? -4.297 -5.997 -29.420 1.00 95.06 77 ASN A O 1
ATOM 604 N N . THR A 1 78 ? -2.298 -5.868 -28.426 1.00 94.81 78 THR A N 1
ATOM 605 C CA . THR A 1 78 ? -2.768 -6.232 -27.083 1.00 94.81 78 THR A CA 1
ATOM 606 C C . THR A 1 78 ? -1.986 -5.477 -26.022 1.00 94.81 78 THR A C 1
ATOM 608 O O . THR A 1 78 ? -0.760 -5.390 -26.107 1.00 94.81 78 THR A O 1
ATOM 611 N N . ILE A 1 79 ? -2.679 -5.011 -24.985 1.00 95.12 79 ILE A N 1
ATOM 612 C CA . ILE A 1 79 ? -2.082 -4.327 -23.836 1.00 95.12 79 ILE A CA 1
ATOM 613 C C . ILE A 1 79 ? -2.383 -5.143 -22.578 1.00 95.12 79 ILE A C 1
ATOM 615 O O . ILE A 1 79 ? -3.526 -5.530 -22.344 1.00 95.12 79 ILE A O 1
ATOM 619 N N . MET A 1 80 ? -1.355 -5.398 -21.765 1.00 96.31 80 MET A N 1
ATOM 620 C CA . MET A 1 80 ? -1.505 -6.026 -20.453 1.00 96.31 80 MET A CA 1
ATOM 621 C C . MET A 1 80 ? -1.520 -4.951 -19.369 1.00 96.31 80 MET A C 1
ATOM 623 O O . MET A 1 80 ? -0.605 -4.133 -19.289 1.00 96.31 80 MET A O 1
ATOM 627 N N . VAL A 1 81 ? -2.531 -4.992 -18.503 1.00 97.06 81 VAL A N 1
ATOM 628 C CA . VAL A 1 81 ? -2.609 -4.152 -1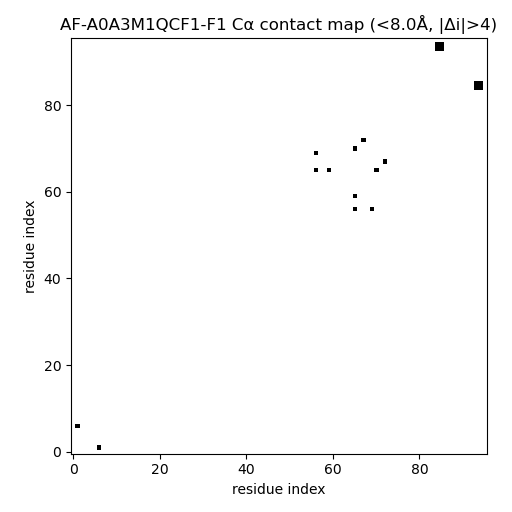7.304 1.00 97.06 81 VAL A CA 1
ATOM 629 C C . VAL A 1 81 ? -2.375 -5.029 -16.083 1.00 97.06 81 VAL A C 1
ATOM 631 O O . VAL A 1 81 ? -3.029 -6.057 -15.918 1.00 97.06 81 VAL A O 1
ATOM 634 N N . VAL A 1 82 ? -1.448 -4.614 -15.221 1.00 97.06 82 VAL A N 1
ATOM 635 C CA . VAL A 1 82 ? -1.187 -5.270 -13.937 1.00 97.06 82 VAL A CA 1
ATOM 636 C C . VAL A 1 82 ? -1.618 -4.328 -12.821 1.00 97.06 82 VAL A C 1
ATOM 638 O O . VAL A 1 82 ? -1.029 -3.264 -12.643 1.00 97.06 82 VAL A O 1
ATOM 641 N N . LEU A 1 83 ? -2.651 -4.723 -12.076 1.00 95.81 83 LEU A N 1
ATOM 642 C CA . LEU A 1 83 ? -3.154 -3.986 -10.919 1.00 95.81 83 LEU A CA 1
ATOM 643 C C . LEU A 1 83 ? -2.606 -4.607 -9.630 1.00 95.81 83 LEU A C 1
ATOM 645 O O . LEU A 1 83 ? -2.669 -5.821 -9.447 1.00 95.81 83 LEU A O 1
ATOM 649 N N . ILE A 1 84 ? -2.091 -3.771 -8.730 1.00 95.69 84 ILE A N 1
ATOM 650 C CA . ILE A 1 84 ? -1.583 -4.193 -7.420 1.00 95.69 84 ILE A CA 1
ATOM 651 C C . ILE A 1 84 ? -2.436 -3.524 -6.340 1.00 95.69 84 ILE A C 1
ATOM 653 O O . ILE A 1 84 ? -2.466 -2.299 -6.251 1.00 95.69 84 ILE A O 1
ATOM 657 N N . THR A 1 85 ? -3.103 -4.326 -5.509 1.00 96.25 85 THR A N 1
ATOM 658 C CA . THR A 1 85 ? -3.983 -3.871 -4.415 1.00 96.25 85 THR A CA 1
ATOM 659 C C . THR A 1 85 ? -3.547 -4.459 -3.074 1.00 96.25 85 THR A C 1
ATOM 661 O O . THR A 1 85 ? -2.640 -5.290 -3.008 1.00 96.25 85 THR A O 1
ATOM 664 N N . SER A 1 86 ? -4.175 -4.038 -1.972 1.00 94.38 86 SER A N 1
ATOM 665 C CA . SER A 1 86 ? -3.923 -4.661 -0.668 1.00 94.38 86 SER A CA 1
ATOM 666 C C . SER A 1 86 ? -4.724 -5.953 -0.477 1.00 94.38 86 SER A C 1
ATOM 668 O O . SER A 1 86 ? -5.906 -6.012 -0.800 1.00 94.38 86 SER A O 1
ATOM 670 N N . ASP A 1 87 ? -4.120 -6.947 0.179 1.00 94.19 87 ASP A N 1
ATOM 671 C CA . ASP A 1 87 ? -4.834 -8.160 0.623 1.00 94.19 87 ASP A CA 1
ATOM 672 C C . ASP A 1 87 ? -5.751 -7.902 1.833 1.00 94.19 87 ASP A C 1
ATOM 674 O O . 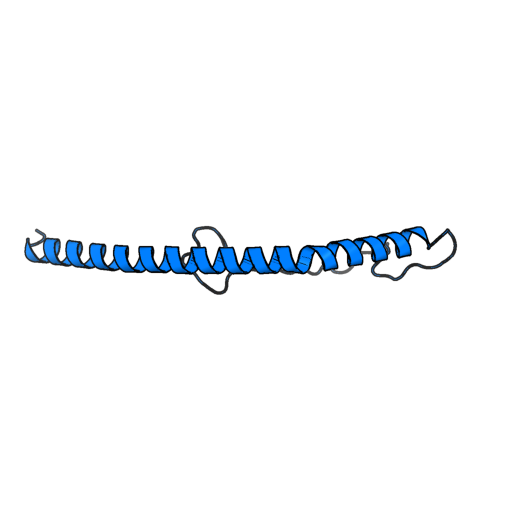ASP A 1 87 ? -6.608 -8.713 2.182 1.00 94.19 87 ASP A O 1
ATOM 678 N N . ARG A 1 88 ? -5.522 -6.794 2.552 1.00 89.50 88 ARG A N 1
ATOM 679 C CA . ARG A 1 88 ? -6.236 -6.439 3.787 1.00 89.50 88 ARG A CA 1
ATOM 680 C C . ARG A 1 88 ? -7.119 -5.215 3.590 1.00 89.50 88 ARG A C 1
ATOM 682 O O . ARG A 1 88 ? -6.720 -4.269 2.914 1.00 89.50 88 ARG A O 1
ATOM 689 N N . GLY A 1 89 ? -8.276 -5.232 4.253 1.00 90.38 89 GLY A N 1
ATOM 690 C CA . GLY A 1 89 ? -9.184 -4.090 4.373 1.00 90.38 89 GLY A CA 1
ATOM 691 C C . GLY A 1 89 ? -8.787 -3.107 5.482 1.00 90.38 89 GLY A C 1
ATOM 692 O O . GLY A 1 89 ? -7.695 -3.193 6.043 1.00 90.38 89 GLY A O 1
ATOM 693 N N . LEU A 1 90 ? -9.699 -2.183 5.812 1.00 92.94 90 LEU A N 1
ATOM 694 C CA . LEU A 1 90 ? -9.478 -1.084 6.773 1.00 92.94 90 LEU A CA 1
ATOM 695 C C . LEU A 1 90 ? -8.299 -0.164 6.392 1.00 92.94 90 LEU A C 1
ATOM 697 O O . LEU A 1 90 ? -7.633 0.398 7.257 1.00 92.94 90 LEU A O 1
ATOM 701 N N . ALA A 1 91 ? -8.064 0.002 5.088 1.00 93.31 91 ALA A N 1
ATOM 702 C CA . ALA A 1 91 ? -6.991 0.817 4.515 1.00 93.31 91 ALA A CA 1
ATOM 703 C C . ALA A 1 91 ? -7.481 2.188 3.994 1.00 93.31 91 ALA A C 1
ATOM 705 O O . ALA A 1 91 ? -6.840 2.801 3.144 1.00 93.31 91 ALA A O 1
ATOM 706 N N . GLY A 1 92 ? -8.636 2.670 4.465 1.00 93.00 92 GLY A N 1
ATOM 707 C CA . GLY A 1 92 ? -9.260 3.887 3.938 1.00 93.00 92 GLY A CA 1
ATOM 708 C C . GLY A 1 92 ? -9.654 3.732 2.465 1.00 93.00 92 GLY A C 1
ATOM 709 O O . GLY A 1 92 ? -10.177 2.691 2.077 1.00 93.00 92 GLY A O 1
ATOM 710 N N . ALA A 1 93 ? -9.379 4.753 1.653 1.00 94.62 93 ALA A N 1
ATOM 711 C CA . ALA A 1 93 ? -9.683 4.783 0.219 1.00 94.62 93 ALA A CA 1
ATOM 712 C C . ALA A 1 93 ? -8.595 4.132 -0.667 1.00 94.62 93 ALA A C 1
ATOM 714 O O . ALA A 1 93 ? -8.520 4.418 -1.851 1.00 94.62 93 ALA A O 1
ATOM 715 N N . PHE A 1 94 ? -7.721 3.287 -0.109 1.00 94.12 94 PHE A N 1
ATOM 716 C CA . PHE A 1 94 ? -6.553 2.764 -0.832 1.00 94.12 94 PHE A CA 1
ATOM 717 C C . PHE A 1 94 ? -6.894 1.887 -2.052 1.00 94.12 94 PHE A C 1
ATOM 719 O O . PHE A 1 94 ? -6.182 1.942 -3.046 1.00 94.12 94 PHE A O 1
ATOM 726 N N . ASN A 1 95 ? -7.968 1.094 -1.979 1.00 90.75 95 ASN A N 1
ATOM 727 C CA . ASN A 1 95 ? -8.427 0.231 -3.080 1.00 90.75 95 ASN A CA 1
ATOM 728 C C . ASN A 1 95 ? -9.698 0.772 -3.770 1.00 90.75 95 ASN A C 1
ATOM 730 O O . ASN A 1 95 ? -10.374 -0.001 -4.448 1.00 90.75 95 ASN A O 1
ATOM 734 N N . ALA A 1 96 ? -10.091 2.021 -3.489 1.00 85.19 96 ALA A N 1
ATOM 735 C CA . ALA A 1 96 ? -11.341 2.612 -3.974 1.00 85.19 96 ALA A CA 1
ATOM 736 C C . ALA A 1 96 ? -11.167 3.295 -5.334 1.00 85.19 96 ALA A C 1
ATOM 738 O O . ALA A 1 96 ? -10.058 3.815 -5.590 1.00 85.19 96 ALA A O 1
#

Secondary structure (DSSP, 8-state):
---HHHHHHHHHHHHHHHHHHHHHHHHHHHHHHHHHHHHHHHHHHHHHHHHHHHHHHHH--TTS---TTSS--S------------SSS--TTTT-